Protein AF-A0ABD0MZF7-F1 (afdb_monomer_lite)

Sequence (82 aa):
KDPLLQLVLLQKASGCWELDATLADVFGKTEDELTSQKPAQVDGSVWATLLALIWLYGCKIEQQVEWQFVAMKAASWIGSQK

Organism: Cirrhinus mrigala (NCBI:txid683832)

pLDDT: mean 95.89, std 4.51, range [66.81, 98.5]

Secondary structure (DSSP, 8-state):
--HHHHHHHH--TTS----SHHHHHHTT--HHHHHHTS-TTS-HHHHHHHHHHHHHHHH-GGGHHHHHHHHHHHHHHHHT--

Structure (mmCIF, N/CA/C/O backbone):
data_AF-A0ABD0MZF7-F1
#
_entry.id   AF-A0ABD0MZF7-F1
#
loop_
_atom_site.group_PDB
_atom_site.id
_atom_site.type_symbol
_atom_site.label_atom_id
_atom_site.label_alt_id
_atom_site.label_comp_id
_atom_site.label_asym_id
_atom_site.label_entity_id
_atom_site.label_seq_id
_atom_site.pdbx_PDB_ins_code
_atom_site.Cartn_x
_atom_site.Cartn_y
_atom_site.Cartn_z
_atom_site.occupancy
_atom_site.B_iso_or_equiv
_atom_site.auth_seq_id
_atom_site.auth_comp_id
_atom_site.auth_asym_id
_atom_site.auth_atom_id
_atom_site.pdbx_PDB_model_num
ATOM 1 N N . LYS A 1 1 ? -16.201 6.252 -6.824 1.00 72.00 1 LYS A N 1
ATOM 2 C CA . LYS A 1 1 ? -15.600 5.019 -6.262 1.00 72.00 1 LYS A CA 1
ATOM 3 C C . LYS A 1 1 ? -15.047 5.370 -4.895 1.00 72.00 1 LYS A C 1
ATOM 5 O O . LYS A 1 1 ? -14.519 6.466 -4.775 1.00 72.00 1 LYS A O 1
ATOM 10 N N . ASP A 1 2 ? -15.223 4.515 -3.893 1.00 93.19 2 ASP A N 1
ATOM 11 C CA . ASP A 1 2 ? -14.583 4.703 -2.589 1.00 93.19 2 ASP A CA 1
ATOM 12 C C . ASP A 1 2 ? -13.127 4.199 -2.674 1.00 93.19 2 ASP A C 1
ATOM 14 O O . ASP A 1 2 ? -12.929 2.998 -2.882 1.00 93.19 2 ASP A O 1
ATOM 18 N N . PRO A 1 3 ? -12.114 5.082 -2.554 1.00 95.12 3 PRO A N 1
ATOM 19 C CA . PRO A 1 3 ? -10.712 4.687 -2.655 1.00 95.12 3 PRO A CA 1
ATOM 20 C C . PRO A 1 3 ? -10.285 3.712 -1.556 1.00 95.12 3 PRO A C 1
ATOM 22 O O . PRO A 1 3 ? -9.429 2.866 -1.801 1.00 95.12 3 PRO A O 1
ATOM 25 N N . LEU A 1 4 ? -10.878 3.803 -0.356 1.00 96.56 4 LEU A N 1
ATOM 26 C CA . LEU A 1 4 ? -10.541 2.899 0.741 1.00 96.56 4 LEU A CA 1
ATOM 27 C C . LEU A 1 4 ? -11.010 1.484 0.410 1.00 96.56 4 LEU A C 1
ATOM 29 O O . LEU A 1 4 ? -10.210 0.553 0.437 1.00 96.56 4 LEU A O 1
ATOM 33 N N . LEU A 1 5 ? -12.278 1.335 0.022 1.00 96.31 5 LEU A N 1
ATOM 34 C CA . LEU A 1 5 ? -1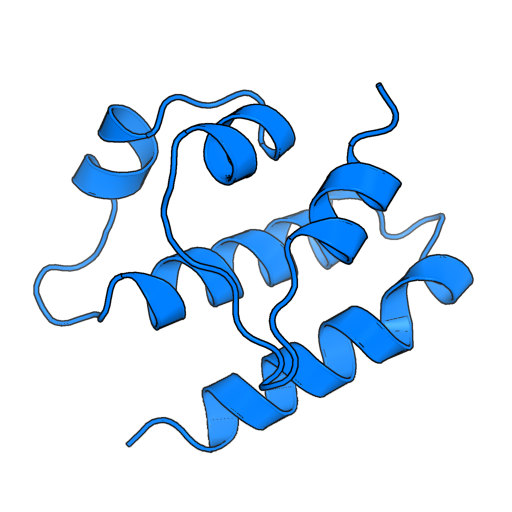2.821 0.047 -0.404 1.00 96.31 5 LEU A CA 1
ATOM 35 C C . LEU A 1 5 ? -12.035 -0.542 -1.584 1.00 96.31 5 LEU A C 1
ATOM 37 O O . LEU A 1 5 ? -11.731 -1.732 -1.582 1.00 96.31 5 LEU A O 1
ATOM 41 N N . GLN A 1 6 ? -11.672 0.280 -2.575 1.00 96.94 6 GLN A N 1
ATOM 42 C CA . GLN A 1 6 ? -10.862 -0.169 -3.711 1.00 96.94 6 GLN A CA 1
ATOM 43 C C . GLN A 1 6 ? -9.497 -0.695 -3.255 1.00 96.94 6 GLN A C 1
ATOM 45 O O . GLN A 1 6 ? -9.105 -1.779 -3.678 1.00 96.94 6 GLN A O 1
ATOM 50 N N . LEU A 1 7 ? -8.808 0.005 -2.348 1.00 97.81 7 LEU A N 1
ATOM 51 C CA . LEU A 1 7 ? -7.546 -0.479 -1.791 1.00 97.81 7 LEU A CA 1
ATOM 52 C C . LEU A 1 7 ? -7.719 -1.830 -1.087 1.00 97.81 7 LEU A C 1
ATOM 54 O O . LEU A 1 7 ? -6.930 -2.742 -1.318 1.00 97.81 7 LEU A O 1
ATOM 58 N N . VAL A 1 8 ? -8.759 -1.978 -0.260 1.00 97.06 8 VAL A N 1
ATOM 59 C CA . VAL A 1 8 ? -9.039 -3.231 0.461 1.00 97.06 8 VAL A CA 1
ATOM 60 C C . VAL A 1 8 ? -9.278 -4.389 -0.512 1.00 97.06 8 VAL A C 1
ATOM 62 O O . VAL A 1 8 ? -8.726 -5.469 -0.318 1.00 97.06 8 VAL A O 1
ATOM 65 N N . LEU A 1 9 ? -10.043 -4.164 -1.585 1.00 97.06 9 LEU A N 1
ATOM 66 C CA . LEU A 1 9 ? -10.342 -5.184 -2.597 1.00 97.06 9 LEU A CA 1
ATOM 67 C C . LEU A 1 9 ? -9.111 -5.635 -3.391 1.00 97.06 9 LEU A C 1
ATOM 69 O O . LEU A 1 9 ? -9.055 -6.782 -3.827 1.00 97.06 9 LEU A O 1
ATOM 73 N N . LEU A 1 10 ? -8.137 -4.746 -3.582 1.00 98.00 10 LEU A N 1
ATOM 74 C CA . LEU A 1 10 ? -6.899 -5.064 -4.292 1.00 98.00 10 LEU A CA 1
ATOM 75 C C . LEU A 1 10 ? -5.911 -5.873 -3.436 1.00 98.00 10 LEU A C 1
ATOM 77 O O . LEU A 1 10 ? -4.945 -6.411 -3.981 1.00 98.00 10 LEU A O 1
ATOM 81 N N . GLN A 1 11 ? -6.120 -5.977 -2.117 1.00 98.44 11 GLN A N 1
ATOM 82 C CA . GLN A 1 11 ? -5.196 -6.718 -1.265 1.00 98.44 11 GLN A CA 1
ATOM 83 C C . GLN A 1 11 ? -5.281 -8.217 -1.557 1.00 98.44 11 GLN A C 1
ATOM 85 O O . GLN A 1 11 ? -6.326 -8.856 -1.409 1.00 98.44 11 GLN A O 1
ATOM 90 N N . LYS A 1 12 ? -4.142 -8.824 -1.888 1.00 98.06 12 LYS A N 1
ATOM 91 C CA . LYS A 1 12 ? -4.049 -10.269 -2.089 1.00 98.06 12 LYS A CA 1
ATOM 92 C C . LYS A 1 12 ? -4.278 -11.039 -0.789 1.00 98.06 12 LYS A C 1
ATOM 94 O O . LYS A 1 12 ? -4.087 -10.554 0.333 1.00 98.06 12 LYS A O 1
ATOM 99 N N . ALA A 1 13 ? -4.606 -12.323 -0.931 1.00 96.56 13 ALA A N 1
ATOM 100 C CA . ALA A 1 13 ? -4.737 -13.243 0.198 1.00 96.56 13 ALA A CA 1
ATOM 101 C C . ALA A 1 13 ? -3.457 -13.334 1.057 1.00 96.56 13 ALA A C 1
ATOM 103 O O . ALA A 1 13 ? -3.565 -13.576 2.255 1.00 96.56 13 ALA A O 1
ATOM 104 N N . SER A 1 14 ? -2.283 -13.054 0.488 1.00 96.31 14 SER A N 1
ATOM 105 C CA . SER A 1 14 ? -0.995 -12.952 1.189 1.00 96.31 14 SER A CA 1
ATOM 106 C C . SER A 1 14 ? -0.838 -11.694 2.049 1.00 96.31 14 SER A C 1
ATOM 108 O O . SER A 1 14 ? -0.044 -11.710 2.980 1.00 96.31 14 SER A O 1
ATOM 110 N N . GLY A 1 15 ? -1.587 -10.622 1.768 1.00 97.56 15 GLY A N 1
ATOM 111 C CA . GLY A 1 15 ? -1.456 -9.325 2.442 1.00 97.56 15 GLY A CA 1
ATOM 112 C C . GLY A 1 15 ? -0.752 -8.240 1.628 1.00 97.56 15 GLY A C 1
ATOM 113 O O . GLY A 1 15 ? -0.728 -7.098 2.075 1.00 97.56 15 GLY A O 1
ATOM 114 N N . CYS A 1 16 ? -0.217 -8.561 0.448 1.00 98.12 16 CYS A N 1
ATOM 115 C CA . CYS A 1 16 ? 0.421 -7.582 -0.433 1.00 98.12 16 CYS A CA 1
ATOM 116 C C . CYS A 1 16 ? -0.532 -6.977 -1.466 1.00 98.12 16 CYS A C 1
ATOM 118 O O . CYS A 1 16 ? -1.645 -7.466 -1.682 1.00 98.12 16 CYS A O 1
ATOM 120 N N . TRP A 1 17 ? -0.033 -5.945 -2.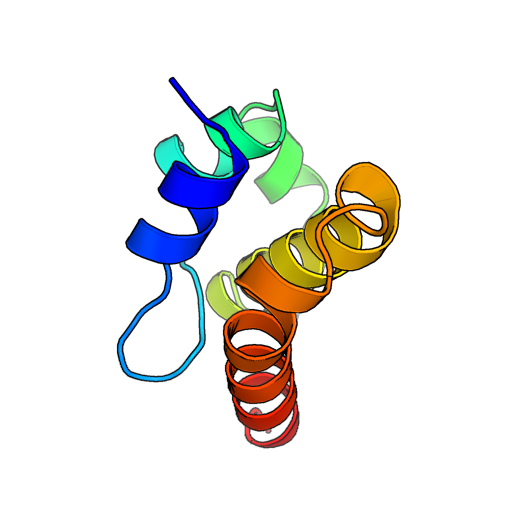138 1.00 98.50 17 TRP A N 1
ATOM 121 C CA . TRP A 1 17 ? -0.576 -5.407 -3.380 1.00 98.50 17 TRP A CA 1
ATOM 122 C C . TRP A 1 17 ? 0.449 -5.543 -4.496 1.00 98.50 17 TRP A C 1
ATOM 124 O O . TRP A 1 17 ? 1.645 -5.614 -4.229 1.00 98.50 17 TRP A O 1
ATOM 134 N N . GLU A 1 18 ? -0.032 -5.542 -5.734 1.00 97.69 18 GLU A N 1
ATOM 135 C CA . GLU A 1 18 ? 0.814 -5.408 -6.918 1.00 97.69 18 GLU A CA 1
ATOM 136 C C . GLU A 1 18 ? 0.825 -3.965 -7.390 1.00 97.69 18 GLU A C 1
ATOM 138 O O . GLU A 1 18 ? -0.163 -3.245 -7.240 1.00 97.69 18 GLU A O 1
ATOM 143 N N . LEU A 1 19 ? 1.947 -3.552 -7.971 1.00 96.88 19 LEU A N 1
ATOM 144 C CA . LEU A 1 19 ? 2.030 -2.252 -8.610 1.00 96.88 19 LEU A CA 1
ATOM 145 C C . LEU A 1 19 ? 1.346 -2.335 -9.977 1.00 96.88 19 LEU A C 1
ATOM 147 O O . LEU A 1 19 ? 1.897 -2.923 -10.901 1.00 96.88 19 LEU A O 1
ATOM 151 N N . ASP A 1 20 ? 0.149 -1.765 -10.075 1.00 96.38 20 ASP A N 1
ATOM 152 C CA . ASP A 1 20 ? -0.611 -1.651 -11.317 1.00 96.38 20 ASP A CA 1
ATOM 153 C C . ASP A 1 20 ? -1.391 -0.326 -11.375 1.00 96.38 20 ASP A C 1
ATOM 155 O O . ASP A 1 20 ? -1.517 0.406 -10.384 1.00 96.38 20 ASP A O 1
ATOM 159 N N . ALA A 1 21 ? -1.943 -0.014 -12.547 1.00 96.75 21 ALA A N 1
ATOM 160 C CA . ALA A 1 21 ? -2.750 1.180 -12.771 1.00 96.75 21 ALA A CA 1
ATOM 161 C C . ALA A 1 21 ? -3.968 1.303 -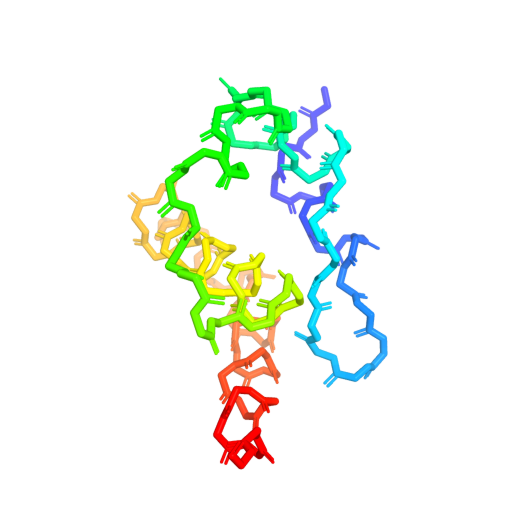11.833 1.00 96.75 21 ALA A C 1
ATOM 163 O O . ALA A 1 21 ? -4.374 2.418 -11.505 1.00 96.75 21 ALA A O 1
ATOM 164 N N . THR A 1 22 ? -4.552 0.191 -11.374 1.00 96.62 22 THR A N 1
ATOM 165 C CA . THR A 1 22 ? -5.729 0.211 -10.489 1.00 96.62 22 THR A CA 1
ATOM 166 C C . THR A 1 22 ? -5.343 0.613 -9.071 1.00 96.62 22 THR A C 1
ATOM 168 O O . THR A 1 22 ? -6.097 1.333 -8.412 1.00 96.62 22 THR A O 1
ATOM 171 N N . LEU A 1 23 ? -4.173 0.173 -8.606 1.00 97.62 23 LEU A N 1
ATOM 172 C CA . LEU A 1 23 ? -3.588 0.632 -7.355 1.00 97.62 23 LEU A CA 1
ATOM 173 C C . LEU A 1 23 ? -3.154 2.098 -7.462 1.00 97.62 23 LEU A C 1
ATOM 175 O O . LEU A 1 23 ? -3.423 2.882 -6.555 1.00 97.62 23 LEU A O 1
ATOM 179 N N . ALA A 1 24 ? -2.532 2.494 -8.575 1.00 97.62 24 ALA A N 1
ATOM 180 C CA . ALA A 1 24 ? -2.106 3.876 -8.784 1.00 97.62 24 ALA A CA 1
ATOM 181 C C . ALA A 1 24 ? -3.285 4.869 -8.751 1.00 97.62 24 ALA A C 1
ATOM 183 O O . ALA A 1 24 ? -3.182 5.933 -8.134 1.00 97.62 24 ALA A O 1
ATOM 184 N N . ASP A 1 25 ? -4.429 4.478 -9.320 1.00 97.25 25 ASP A N 1
ATOM 185 C CA . ASP A 1 25 ? -5.682 5.241 -9.292 1.00 97.25 25 ASP A CA 1
ATOM 186 C C . ASP A 1 25 ? -6.177 5.512 -7.857 1.00 97.25 25 ASP A C 1
ATOM 188 O O . ASP A 1 25 ? -6.623 6.620 -7.560 1.00 97.25 25 ASP A O 1
ATOM 192 N N . VAL A 1 26 ? -6.011 4.561 -6.922 1.00 97.38 26 VAL A N 1
ATOM 193 C CA . VAL A 1 26 ? -6.350 4.768 -5.494 1.00 97.38 26 VAL A CA 1
ATOM 194 C C . VAL A 1 26 ? -5.569 5.938 -4.897 1.00 97.38 26 VAL A C 1
ATOM 196 O O . VAL A 1 26 ? -6.097 6.705 -4.087 1.00 97.38 26 VAL A O 1
ATOM 199 N N . PHE A 1 27 ? -4.310 6.085 -5.301 1.00 96.06 27 PHE A N 1
ATOM 200 C CA . PHE A 1 27 ? -3.430 7.144 -4.819 1.00 96.06 27 PHE A CA 1
ATOM 201 C C . PHE A 1 27 ? -3.609 8.463 -5.586 1.00 96.06 27 PHE A C 1
ATOM 203 O O . PHE A 1 27 ? -2.985 9.459 -5.222 1.00 96.06 27 PHE A O 1
ATOM 210 N N . GLY A 1 28 ? -4.448 8.495 -6.629 1.00 95.56 28 GLY A N 1
ATOM 211 C CA . GLY A 1 28 ? -4.577 9.639 -7.533 1.00 95.56 28 GLY A CA 1
ATOM 212 C C . GLY A 1 28 ? -3.311 9.876 -8.362 1.00 95.56 28 GLY A C 1
ATOM 213 O O . GLY A 1 28 ? -2.945 11.023 -8.622 1.00 95.56 28 GLY A O 1
ATOM 214 N N . LYS A 1 29 ? -2.605 8.796 -8.714 1.00 96.31 29 LYS A N 1
ATOM 215 C CA . LYS A 1 29 ? -1.306 8.795 -9.398 1.00 96.31 29 LYS A CA 1
ATOM 216 C C . LYS A 1 29 ? -1.343 7.910 -10.641 1.00 96.31 29 LYS A C 1
ATOM 218 O O . LYS A 1 29 ? -2.296 7.170 -10.864 1.00 96.31 29 LYS A O 1
ATOM 223 N N . THR A 1 30 ? -0.295 7.990 -11.457 1.00 96.50 30 THR A N 1
ATOM 224 C CA . THR A 1 30 ? -0.097 7.079 -12.597 1.00 96.50 30 THR A CA 1
ATOM 225 C C . THR A 1 30 ? 0.874 5.962 -12.229 1.00 96.50 30 THR A C 1
ATOM 227 O O . THR A 1 30 ? 1.742 6.146 -11.374 1.00 96.50 30 THR A O 1
ATOM 230 N N . GLU A 1 31 ? 0.745 4.803 -12.877 1.00 95.88 31 GLU A N 1
ATOM 231 C CA . GLU A 1 31 ? 1.658 3.671 -12.666 1.00 95.88 31 GLU A CA 1
ATOM 232 C C . GLU A 1 31 ? 3.114 4.049 -12.987 1.00 95.88 31 GLU A C 1
ATOM 234 O O . GLU A 1 31 ? 4.019 3.717 -12.219 1.00 95.88 31 GLU A O 1
ATOM 239 N N . ASP A 1 32 ? 3.333 4.824 -14.053 1.00 96.06 32 ASP A N 1
ATOM 240 C CA . ASP A 1 32 ? 4.657 5.320 -14.447 1.00 96.06 32 ASP A CA 1
ATOM 241 C C . ASP A 1 32 ? 5.283 6.211 -13.368 1.00 96.06 32 ASP A C 1
ATOM 243 O O . ASP A 1 32 ? 6.463 6.061 -13.042 1.00 96.06 32 ASP A O 1
ATOM 247 N N . GLU A 1 33 ? 4.498 7.113 -12.764 1.00 96.62 33 GLU A N 1
ATOM 248 C CA . GLU A 1 33 ? 4.988 7.976 -11.687 1.00 96.62 33 GLU A CA 1
ATOM 249 C C . GLU A 1 33 ? 5.466 7.135 -10.497 1.00 96.62 33 GLU A C 1
ATOM 251 O O . GLU A 1 33 ? 6.582 7.330 -10.010 1.00 96.62 33 GLU A O 1
ATOM 256 N N . LEU A 1 34 ? 4.667 6.154 -10.070 1.00 95.56 34 LEU A N 1
ATOM 257 C CA . LEU A 1 34 ? 5.014 5.293 -8.938 1.00 95.56 34 LEU A CA 1
ATOM 258 C C . LEU A 1 34 ? 6.194 4.371 -9.251 1.00 95.56 34 LEU A C 1
ATOM 260 O O . LEU A 1 34 ? 7.022 4.115 -8.375 1.00 95.56 34 LEU A O 1
ATOM 264 N N . THR A 1 35 ? 6.294 3.898 -10.493 1.00 94.62 35 THR A N 1
ATOM 265 C CA . THR A 1 35 ? 7.388 3.040 -10.956 1.00 94.62 35 THR A CA 1
ATOM 266 C C . THR A 1 35 ? 8.701 3.812 -11.034 1.00 94.62 35 THR A C 1
ATOM 268 O O . THR A 1 35 ? 9.733 3.298 -10.607 1.00 94.62 35 THR A O 1
ATOM 271 N N . SER A 1 36 ? 8.673 5.066 -11.497 1.00 95.44 36 SER A N 1
ATOM 272 C CA . SER A 1 36 ? 9.867 5.919 -11.585 1.00 95.44 36 SER A CA 1
ATOM 273 C C . SER A 1 36 ? 10.476 6.261 -10.219 1.00 95.44 36 SER A C 1
ATOM 275 O O . SER A 1 36 ? 11.682 6.477 -10.117 1.00 95.44 36 SER A O 1
ATOM 277 N N . GLN A 1 37 ? 9.657 6.272 -9.163 1.00 95.50 37 GLN A N 1
ATOM 278 C CA . GLN A 1 37 ? 10.082 6.532 -7.783 1.00 95.50 37 GLN A CA 1
ATOM 279 C C . GLN A 1 37 ? 10.501 5.262 -7.030 1.00 95.50 37 GLN A C 1
ATOM 281 O O . GLN A 1 37 ? 11.053 5.349 -5.931 1.00 95.50 37 GLN A O 1
ATOM 286 N N . LYS A 1 38 ? 10.257 4.077 -7.603 1.00 96.56 38 LYS A N 1
ATOM 287 C CA . LYS A 1 38 ? 10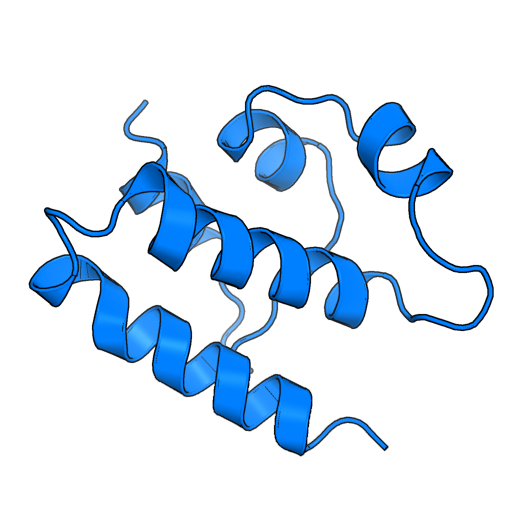.602 2.804 -6.976 1.00 96.56 38 LYS A CA 1
ATOM 288 C C . LYS A 1 38 ? 12.126 2.641 -6.904 1.00 96.56 38 LYS A C 1
ATOM 290 O O . LYS A 1 38 ? 12.793 2.682 -7.941 1.00 96.56 38 LYS A O 1
ATOM 295 N N . PRO A 1 39 ? 12.702 2.334 -5.729 1.00 95.19 39 PRO A N 1
ATOM 296 C CA . PRO A 1 39 ? 14.113 1.979 -5.641 1.00 95.19 39 PRO A CA 1
ATOM 297 C C . PRO A 1 39 ? 14.455 0.770 -6.530 1.00 95.19 39 PRO A C 1
ATOM 299 O O . PRO A 1 39 ? 13.690 -0.196 -6.627 1.00 95.19 39 PRO A O 1
ATOM 302 N N . ALA A 1 40 ? 15.630 0.794 -7.167 1.00 92.44 40 ALA A N 1
ATOM 303 C CA . ALA A 1 40 ? 16.031 -0.235 -8.134 1.00 92.44 40 ALA A CA 1
ATOM 304 C C . ALA A 1 40 ? 16.082 -1.653 -7.534 1.00 92.44 40 ALA A C 1
ATOM 306 O O . ALA A 1 40 ? 15.748 -2.616 -8.215 1.00 92.44 40 ALA A O 1
ATOM 307 N N . GLN A 1 41 ? 16.459 -1.773 -6.256 1.00 91.88 41 GLN A N 1
ATOM 308 C CA . GLN A 1 41 ? 16.613 -3.054 -5.554 1.00 91.88 41 GLN A CA 1
ATOM 309 C C . GLN A 1 41 ? 15.328 -3.557 -4.877 1.00 91.88 41 GLN A C 1
ATOM 311 O O . GLN A 1 41 ? 15.339 -4.626 -4.278 1.00 91.88 41 GLN A O 1
ATOM 316 N N . VAL A 1 42 ? 14.233 -2.794 -4.936 1.00 93.69 42 VAL A N 1
ATOM 317 C CA . VAL A 1 42 ? 12.979 -3.144 -4.256 1.00 93.69 42 VAL A CA 1
ATOM 318 C C . VAL A 1 42 ? 12.020 -3.794 -5.246 1.00 93.69 42 VAL A C 1
ATOM 320 O O . VAL A 1 42 ? 11.796 -3.272 -6.343 1.00 93.69 42 VAL A O 1
ATOM 323 N N . ASP A 1 43 ? 11.449 -4.928 -4.851 1.00 94.88 43 ASP A N 1
ATOM 324 C CA . ASP A 1 43 ? 10.418 -5.622 -5.618 1.00 94.88 43 ASP A CA 1
ATOM 325 C C . ASP A 1 43 ? 9.144 -4.766 -5.779 1.00 94.88 43 ASP A C 1
ATOM 327 O O . ASP A 1 43 ? 8.800 -3.954 -4.914 1.00 94.88 43 ASP A O 1
ATOM 331 N N . GLY A 1 44 ? 8.440 -4.940 -6.900 1.00 96.06 44 GLY A N 1
ATOM 332 C CA . GLY A 1 44 ? 7.229 -4.178 -7.216 1.00 96.06 44 GLY A CA 1
ATOM 333 C C . GLY A 1 44 ? 6.124 -4.343 -6.171 1.00 96.06 44 GLY A C 1
ATOM 334 O O . GLY A 1 44 ? 5.548 -3.342 -5.740 1.00 96.06 44 GLY A O 1
ATOM 335 N N . SER A 1 45 ? 5.882 -5.569 -5.695 1.00 96.94 45 SER A N 1
ATOM 336 C CA . SER A 1 45 ? 4.889 -5.845 -4.650 1.00 96.94 45 SER A CA 1
ATOM 337 C C . SER A 1 45 ? 5.287 -5.236 -3.307 1.00 96.94 45 SER A C 1
ATOM 339 O O . SER A 1 45 ? 4.437 -4.735 -2.569 1.00 96.94 45 SER A O 1
ATOM 341 N N . VAL A 1 46 ? 6.582 -5.248 -2.971 1.00 97.44 46 VAL A N 1
ATOM 342 C CA . VAL A 1 46 ? 7.088 -4.614 -1.740 1.00 97.44 46 VAL A CA 1
ATOM 343 C C . VAL A 1 46 ? 6.846 -3.111 -1.779 1.00 97.44 46 VAL A C 1
ATOM 345 O O . VAL A 1 46 ? 6.319 -2.544 -0.821 1.00 97.44 46 VAL A O 1
ATOM 348 N N . TRP A 1 47 ? 7.165 -2.476 -2.906 1.00 97.69 47 TRP A N 1
ATOM 349 C CA . TRP A 1 47 ? 6.925 -1.052 -3.106 1.00 97.69 47 TRP A CA 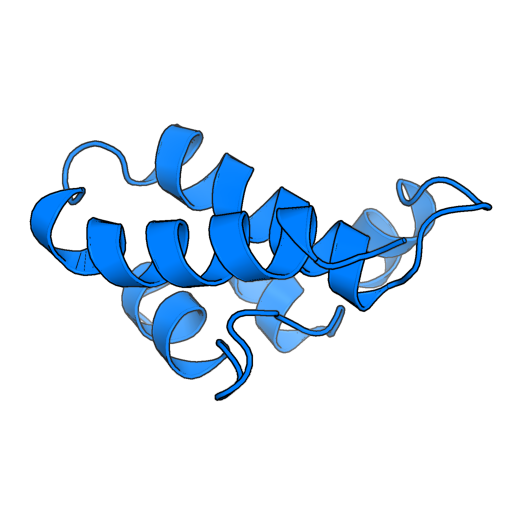1
ATOM 350 C C . TRP A 1 47 ? 5.438 -0.694 -3.052 1.00 97.69 47 TRP A C 1
ATOM 352 O O . TRP A 1 47 ? 5.046 0.195 -2.297 1.00 97.69 47 TRP A O 1
ATOM 362 N N . ALA A 1 48 ? 4.596 -1.428 -3.779 1.00 98.31 48 ALA A N 1
ATOM 363 C CA . ALA A 1 48 ? 3.147 -1.250 -3.776 1.00 98.31 48 ALA A CA 1
ATOM 364 C C . ALA A 1 48 ? 2.545 -1.385 -2.369 1.00 98.31 48 ALA A C 1
ATOM 366 O O . ALA A 1 48 ? 1.741 -0.555 -1.942 1.00 98.31 48 ALA A O 1
ATOM 367 N N . THR A 1 49 ? 2.978 -2.399 -1.617 1.00 98.44 49 THR A N 1
ATOM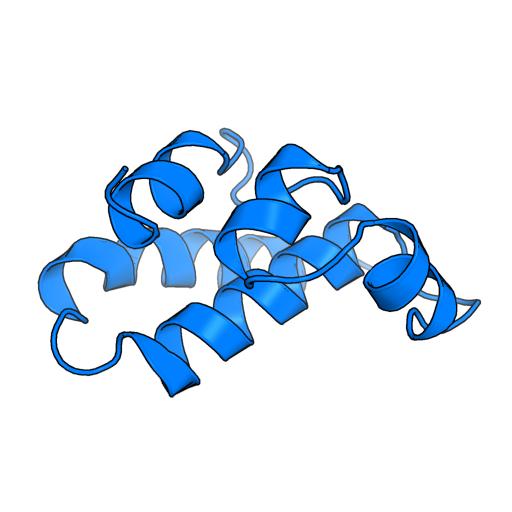 368 C CA . THR A 1 49 ? 2.495 -2.651 -0.253 1.00 98.44 49 THR A CA 1
ATOM 369 C C . THR A 1 49 ? 2.934 -1.548 0.711 1.00 98.44 49 THR A C 1
ATOM 371 O O . THR A 1 49 ? 2.145 -1.120 1.554 1.00 98.44 49 THR A O 1
ATOM 374 N N . LEU A 1 50 ? 4.157 -1.031 0.566 1.00 97.81 50 LEU A N 1
ATOM 375 C CA . LEU A 1 50 ? 4.632 0.106 1.352 1.00 97.81 50 LEU A CA 1
ATOM 376 C C . LEU A 1 50 ? 3.817 1.376 1.065 1.00 97.81 50 LEU A C 1
ATOM 378 O O . LEU A 1 50 ? 3.396 2.054 2.001 1.00 97.81 50 LEU A O 1
ATOM 382 N N . LEU A 1 51 ? 3.553 1.679 -0.209 1.00 98.06 51 LEU A N 1
ATOM 383 C CA . LEU A 1 51 ? 2.729 2.825 -0.604 1.00 98.06 51 LEU A CA 1
ATOM 384 C C . LEU A 1 51 ? 1.301 2.718 -0.055 1.00 98.06 51 LEU A C 1
ATOM 386 O O . LEU A 1 51 ? 0.778 3.698 0.476 1.00 98.06 51 LEU A O 1
ATOM 390 N N . ALA A 1 52 ? 0.697 1.527 -0.107 1.00 98.38 52 ALA A N 1
ATOM 391 C CA . ALA A 1 52 ? -0.622 1.274 0.468 1.00 98.38 52 ALA A CA 1
ATOM 392 C C . ALA A 1 52 ? -0.652 1.552 1.981 1.00 98.38 52 ALA A C 1
ATOM 394 O O . ALA A 1 52 ? -1.569 2.213 2.468 1.00 98.38 52 ALA A O 1
ATOM 395 N N . LEU A 1 53 ? 0.373 1.116 2.723 1.00 98.31 53 LEU A N 1
ATOM 396 C CA . LEU A 1 53 ? 0.497 1.412 4.153 1.00 98.31 53 LEU A CA 1
ATOM 397 C C . LEU A 1 53 ? 0.638 2.917 4.411 1.00 98.31 53 LEU A C 1
ATOM 399 O O . LEU A 1 53 ? -0.100 3.460 5.232 1.00 98.31 53 LEU A O 1
ATOM 403 N N . ILE A 1 54 ? 1.531 3.606 3.693 1.00 97.75 54 ILE A N 1
ATOM 404 C CA . ILE A 1 54 ? 1.711 5.062 3.820 1.00 97.75 54 ILE A CA 1
ATOM 405 C C . ILE A 1 54 ? 0.387 5.788 3.571 1.00 97.75 54 ILE A C 1
ATOM 407 O O . ILE A 1 54 ? 0.024 6.686 4.327 1.00 97.75 54 ILE A O 1
ATOM 411 N N . TRP A 1 55 ? -0.361 5.379 2.550 1.00 97.88 55 TRP A N 1
ATOM 412 C CA . TRP A 1 55 ? -1.644 5.987 2.222 1.00 97.88 55 TRP A CA 1
ATOM 413 C C . TRP A 1 55 ? -2.716 5.725 3.290 1.00 97.88 55 TRP A C 1
ATOM 415 O O . TRP A 1 55 ? -3.444 6.645 3.658 1.00 97.88 55 TRP A O 1
ATOM 425 N N . LEU A 1 56 ? -2.797 4.512 3.850 1.00 97.94 56 LEU A N 1
ATOM 426 C CA . LEU A 1 56 ? -3.737 4.202 4.935 1.00 97.94 56 LEU A CA 1
ATOM 427 C C . LEU A 1 56 ? -3.470 5.066 6.175 1.00 97.94 56 LEU A C 1
ATOM 429 O O . LEU A 1 56 ? -4.372 5.751 6.663 1.00 97.94 56 LEU A O 1
ATOM 433 N N . TYR A 1 57 ? -2.219 5.093 6.640 1.00 96.88 57 TYR A N 1
ATOM 434 C CA . TYR A 1 57 ? -1.834 5.859 7.827 1.00 96.88 57 TYR A CA 1
ATOM 435 C C . TYR A 1 57 ? -1.833 7.376 7.591 1.00 96.88 57 TYR A C 1
ATOM 437 O O . TYR A 1 57 ? -2.146 8.128 8.511 1.00 96.88 57 TYR A O 1
ATOM 445 N N . GLY A 1 58 ? -1.499 7.839 6.385 1.00 96.00 58 GLY A N 1
ATOM 446 C CA . GLY A 1 58 ? -1.383 9.264 6.063 1.00 96.00 58 GLY A CA 1
ATOM 447 C C . GLY A 1 58 ? -2.683 9.917 5.591 1.00 96.00 58 GLY A C 1
ATOM 448 O O . GLY A 1 58 ? -2.913 11.090 5.870 1.00 96.00 58 GLY A O 1
ATOM 449 N N . CYS A 1 59 ? -3.544 9.178 4.885 1.00 93.75 59 CYS A N 1
ATOM 450 C CA . CYS A 1 59 ? -4.735 9.732 4.231 1.00 93.75 59 CYS A CA 1
ATOM 451 C C . CYS A 1 59 ? -6.058 9.193 4.785 1.00 93.75 59 CYS A C 1
ATOM 453 O O . CYS A 1 59 ? -7.105 9.771 4.489 1.00 93.75 59 CYS A O 1
ATOM 455 N N . LYS A 1 60 ? -6.047 8.088 5.545 1.00 94.62 60 LYS A N 1
ATOM 456 C CA . LYS A 1 60 ? -7.266 7.418 6.039 1.00 94.62 60 LYS A CA 1
ATOM 457 C C . LYS A 1 60 ? -7.261 7.135 7.538 1.00 94.62 60 LYS A C 1
ATOM 459 O O . LYS A 1 60 ? -8.061 6.322 7.995 1.00 94.62 60 LYS A O 1
ATOM 464 N N . ILE A 1 61 ? -6.436 7.831 8.320 1.00 94.38 61 ILE A N 1
ATOM 465 C CA . ILE A 1 61 ? -6.325 7.604 9.771 1.00 94.38 61 ILE A CA 1
ATOM 466 C C . ILE A 1 61 ? -7.659 7.709 10.523 1.00 94.38 61 ILE A C 1
ATOM 468 O O . ILE A 1 61 ? -7.921 6.915 11.419 1.00 94.38 61 ILE A O 1
ATOM 472 N N . GLU A 1 62 ? -8.552 8.605 10.100 1.00 95.88 62 GLU A N 1
ATOM 473 C CA . GLU A 1 62 ? -9.885 8.777 10.699 1.00 95.88 62 GLU A CA 1
ATOM 474 C C . GLU A 1 62 ? -10.781 7.531 10.567 1.00 95.88 62 GLU A C 1
ATOM 476 O O . GLU A 1 62 ? -11.730 7.368 11.326 1.00 95.88 62 GLU A O 1
ATOM 481 N N . GLN A 1 63 ? -10.468 6.633 9.628 1.00 94.75 63 GLN A N 1
ATOM 482 C CA . GLN A 1 63 ? -11.212 5.400 9.348 1.00 94.75 63 GLN A CA 1
ATOM 483 C C . GLN A 1 63 ? -10.439 4.150 9.791 1.00 94.75 63 GLN A C 1
ATOM 485 O O . GLN A 1 63 ? -10.682 3.062 9.279 1.00 94.75 63 GLN A O 1
ATOM 490 N N . GLN A 1 64 ? -9.490 4.282 10.727 1.00 95.75 64 GLN A N 1
ATOM 491 C CA . GLN A 1 64 ? -8.583 3.198 11.124 1.00 95.75 64 GLN A CA 1
ATOM 492 C C . GLN A 1 64 ? -9.286 1.881 11.462 1.00 95.75 64 GLN A C 1
ATOM 494 O O . GLN A 1 64 ? -8.790 0.814 11.101 1.00 95.75 64 GLN A O 1
ATOM 499 N N . VAL A 1 65 ? -10.446 1.938 12.118 1.00 97.31 65 VAL A N 1
ATOM 500 C CA . VAL A 1 65 ? -11.218 0.742 12.489 1.00 97.31 65 VAL A CA 1
ATOM 501 C C . VAL A 1 65 ? -11.565 -0.115 11.266 1.00 97.31 65 VAL A C 1
ATOM 503 O O . VAL A 1 65 ? -11.515 -1.341 11.365 1.00 97.31 65 VAL A O 1
ATOM 506 N N . GLU A 1 66 ? -11.813 0.513 10.114 1.00 95.81 66 GLU A N 1
ATOM 507 C CA . GLU A 1 66 ? -12.206 -0.149 8.865 1.00 95.81 66 GLU A CA 1
ATOM 508 C C . GLU A 1 66 ? -11.047 -0.896 8.190 1.00 95.81 66 GLU A C 1
ATOM 510 O O . GLU A 1 66 ? -11.260 -1.888 7.495 1.00 95.81 66 GLU A O 1
ATOM 515 N N . TRP A 1 67 ? -9.801 -0.449 8.385 1.00 97.38 67 TRP A N 1
ATOM 516 C CA . TRP A 1 67 ? -8.647 -0.960 7.632 1.00 97.38 67 TRP A CA 1
ATOM 517 C C . TRP A 1 67 ? -7.491 -1.485 8.483 1.00 97.38 67 TRP A C 1
ATOM 519 O O . TRP A 1 67 ? -6.538 -2.039 7.937 1.00 97.38 67 TRP A O 1
ATOM 529 N N . GLN A 1 68 ? -7.545 -1.382 9.811 1.00 97.75 68 GLN A N 1
ATOM 530 C CA . GLN A 1 68 ? -6.451 -1.803 10.698 1.00 97.75 68 GLN A CA 1
ATOM 531 C C . GLN A 1 68 ? -5.983 -3.249 10.458 1.00 97.75 68 GLN A C 1
ATOM 533 O O . GLN A 1 68 ? -4.783 -3.519 10.470 1.00 97.75 68 GLN A O 1
ATOM 538 N N . PHE A 1 69 ? -6.903 -4.177 10.172 1.00 97.75 69 PHE A N 1
ATOM 539 C CA . PHE A 1 69 ? -6.550 -5.571 9.885 1.00 97.75 69 PHE A CA 1
ATOM 540 C C . PHE A 1 69 ? -5.901 -5.742 8.509 1.00 97.75 69 PHE A C 1
ATOM 542 O O . PHE A 1 69 ? -4.983 -6.549 8.356 1.00 97.75 69 PHE A O 1
ATOM 549 N N . VAL A 1 70 ? -6.323 -4.942 7.530 1.00 98.06 70 VAL A N 1
ATOM 550 C CA . VAL A 1 70 ? -5.724 -4.884 6.191 1.00 98.06 70 VAL A CA 1
ATOM 551 C C . VAL A 1 70 ? -4.268 -4.424 6.303 1.00 98.06 70 VAL A C 1
ATOM 553 O O . VAL A 1 70 ? -3.371 -5.089 5.780 1.00 98.06 70 VAL A O 1
ATOM 556 N N . ALA A 1 71 ? -4.006 -3.366 7.077 1.00 98.12 71 ALA A N 1
ATOM 557 C CA . ALA A 1 71 ? -2.651 -2.887 7.349 1.00 98.12 71 ALA A CA 1
ATOM 558 C C . ALA A 1 71 ? -1.808 -3.896 8.148 1.00 98.12 71 ALA A C 1
ATOM 560 O O . ALA A 1 71 ? -0.648 -4.123 7.814 1.00 98.12 71 ALA A O 1
ATOM 561 N N . MET A 1 72 ? -2.377 -4.550 9.166 1.00 98.06 72 MET A N 1
ATOM 562 C CA . MET A 1 72 ? -1.661 -5.551 9.967 1.00 98.06 72 MET A CA 1
ATOM 563 C C . MET A 1 72 ? -1.189 -6.734 9.113 1.00 98.06 72 MET A C 1
ATOM 565 O O . MET A 1 72 ? -0.040 -7.163 9.219 1.00 98.06 72 MET A O 1
ATOM 569 N N . LYS A 1 73 ? -2.054 -7.231 8.226 1.00 98.00 73 LYS A N 1
ATOM 570 C CA . LYS A 1 73 ? -1.723 -8.314 7.297 1.00 98.00 73 LYS A CA 1
ATOM 571 C C . LYS A 1 73 ? -0.601 -7.912 6.337 1.00 98.00 73 LYS A C 1
ATOM 573 O O . LYS A 1 73 ? 0.328 -8.684 6.116 1.00 98.00 73 LYS A O 1
ATOM 578 N N . ALA A 1 74 ? -0.659 -6.688 5.822 1.00 98.44 74 ALA A N 1
ATOM 579 C CA . ALA A 1 74 ? 0.365 -6.130 4.949 1.00 98.44 74 ALA A CA 1
ATOM 580 C C . ALA A 1 74 ? 1.716 -5.951 5.646 1.00 98.44 74 ALA A C 1
ATOM 582 O O . ALA A 1 74 ? 2.746 -6.349 5.108 1.00 98.44 74 ALA A O 1
ATOM 583 N N . ALA A 1 75 ? 1.717 -5.410 6.866 1.00 97.69 75 ALA A N 1
ATOM 584 C CA . ALA A 1 75 ? 2.924 -5.254 7.669 1.00 97.69 75 ALA A CA 1
ATOM 585 C C . ALA A 1 75 ? 3.554 -6.615 8.008 1.00 97.69 75 ALA A C 1
ATOM 587 O O . ALA A 1 75 ? 4.768 -6.782 7.892 1.00 97.69 75 ALA A O 1
ATOM 588 N N . SER A 1 76 ? 2.729 -7.609 8.355 1.00 97.75 76 SER A N 1
ATOM 589 C CA . SER A 1 76 ? 3.189 -8.983 8.570 1.00 97.75 76 SER A CA 1
ATOM 590 C C . SER A 1 76 ? 3.793 -9.586 7.300 1.00 97.75 76 SER A C 1
ATOM 592 O O . SER A 1 76 ? 4.838 -10.231 7.377 1.00 97.75 76 SER A O 1
ATOM 594 N N . TRP A 1 77 ? 3.184 -9.343 6.135 1.00 98.06 77 TRP A N 1
ATOM 595 C CA . TRP A 1 77 ? 3.728 -9.794 4.859 1.00 98.06 77 TRP A CA 1
ATOM 596 C C . TRP A 1 77 ? 5.070 -9.122 4.537 1.00 98.06 77 TRP A C 1
ATOM 598 O O . TRP A 1 77 ? 6.015 -9.843 4.219 1.00 98.06 77 TRP A O 1
ATOM 608 N N . ILE A 1 78 ? 5.204 -7.795 4.696 1.00 96.25 78 ILE A N 1
ATOM 609 C CA . ILE A 1 78 ? 6.478 -7.069 4.502 1.00 96.25 78 ILE A CA 1
ATOM 610 C C . ILE A 1 78 ? 7.569 -7.634 5.413 1.00 96.25 78 ILE A C 1
ATOM 612 O O . ILE A 1 78 ? 8.666 -7.910 4.942 1.00 96.25 78 ILE A O 1
ATOM 616 N N . GLY A 1 79 ? 7.264 -7.870 6.692 1.00 95.00 79 GLY A N 1
ATOM 617 C CA . GLY A 1 79 ? 8.219 -8.451 7.643 1.00 95.00 79 GLY A CA 1
ATOM 618 C C . GLY A 1 79 ? 8.669 -9.877 7.299 1.00 95.00 79 GLY A C 1
ATOM 619 O O . GLY A 1 79 ? 9.654 -10.355 7.855 1.00 95.00 79 GLY A O 1
ATOM 620 N N . SER A 1 80 ? 7.964 -10.558 6.389 1.00 95.56 80 SER A N 1
ATOM 621 C CA . SER A 1 80 ? 8.353 -11.873 5.864 1.00 95.56 80 SER A CA 1
ATOM 622 C C . SER A 1 80 ? 9.147 -11.810 4.552 1.00 95.56 80 SER A C 1
ATOM 624 O O . SER A 1 80 ? 9.662 -12.841 4.115 1.00 95.56 80 SER A O 1
ATOM 626 N N . GLN A 1 81 ? 9.264 -10.628 3.933 1.00 89.81 81 GLN A N 1
ATOM 627 C CA . GLN A 1 81 ? 10.094 -10.428 2.744 1.00 89.81 81 GLN A CA 1
ATOM 628 C C . GLN A 1 81 ? 11.563 -10.373 3.177 1.00 89.81 81 GLN A C 1
ATOM 630 O O . GLN A 1 81 ? 11.912 -9.645 4.105 1.00 89.81 81 GLN A O 1
ATOM 635 N N . LYS A 1 82 ? 12.398 -11.210 2.556 1.00 66.81 82 LYS A N 1
ATOM 636 C CA . LYS A 1 82 ? 13.824 -11.358 2.878 1.00 66.81 82 LYS A CA 1
ATOM 637 C C . LYS A 1 82 ? 14.694 -10.416 2.065 1.00 66.81 82 LYS A C 1
ATOM 639 O O . LYS A 1 82 ? 14.358 -10.214 0.879 1.00 66.81 82 LYS A O 1
#

Radius of gyration: 11.9 Å; chains: 1; bounding box: 32×23×27 Å

Foldseek 3Di:
DPLVVQLLVQQDPQLWHAQDQSLQVSVVHGSVVQVVPDDPPDDRRLSSLVVSLCCCVPPVVVVCVVCVVSNVSSVVSNVVDD